Protein AF-A0A974YEZ5-F1 (afdb_monomer_lite)

Sequence (78 aa):
MTEKNTQVDGRLTDRPRGRPAGKACTDLSEEEIERLRAGNILYGREGTVKFFQVDTRTRENGFFFELVERRGYRALVQ

Foldseek 3Di:
DDDDDDDDDPDDDPDDPPDPPPDDPPPDDPVRVVVCVVVVWDWDDDDPKIKTWDWDPQDPPRDTDIDIDIDPDDDPDD

Radius of gyration: 15.52 Å; chains: 1; bounding box: 40×40×34 Å

pLDDT: mean 71.9, std 23.03, range [32.03, 94.81]

Secondary structure (DSSP, 8-state):
--PPP---SS----S---S------TT--HHHHHHHHHTT-EEEEETTEEEEEEEPPP-GGG---EEEEEES------

Structure (mmCIF, N/CA/C/O backbone):
data_AF-A0A974YEZ5-F1
#
_entry.id   AF-A0A974YEZ5-F1
#
loop_
_atom_site.group_PDB
_atom_site.id
_atom_site.type_symbol
_atom_site.label_atom_id
_atom_site.label_alt_id
_atom_site.label_comp_id
_atom_site.label_asym_id
_atom_site.label_entity_id
_atom_site.label_seq_id
_atom_site.pdbx_PDB_ins_code
_atom_site.Cartn_x
_atom_site.Car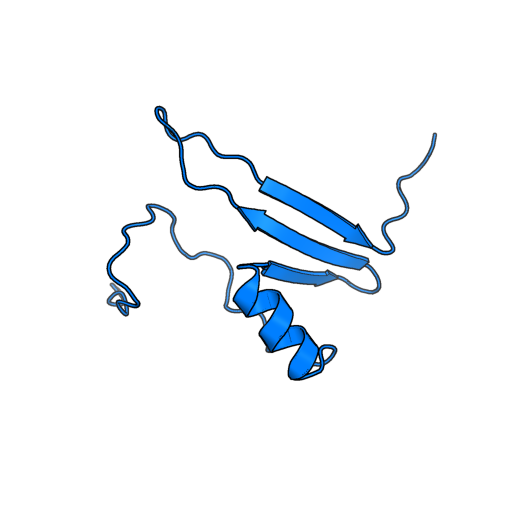tn_y
_atom_site.Cartn_z
_atom_site.occupancy
_atom_site.B_iso_or_equiv
_atom_site.auth_seq_id
_atom_site.auth_comp_id
_atom_site.auth_asym_id
_atom_site.auth_atom_id
_atom_site.pdbx_PDB_model_num
ATOM 1 N N . MET A 1 1 ? 28.708 1.479 8.980 1.00 32.03 1 MET A N 1
ATOM 2 C CA . MET A 1 1 ? 28.205 0.391 9.843 1.00 32.03 1 MET A CA 1
ATOM 3 C C . MET A 1 1 ? 27.213 -0.390 8.999 1.00 32.03 1 MET A C 1
ATOM 5 O O . MET A 1 1 ? 26.173 0.147 8.653 1.00 32.03 1 MET A O 1
ATOM 9 N N . THR A 1 2 ? 27.629 -1.552 8.501 1.00 33.88 2 THR A N 1
ATOM 10 C CA . THR A 1 2 ? 26.902 -2.325 7.484 1.00 33.88 2 THR A CA 1
ATOM 11 C C . THR A 1 2 ? 26.027 -3.349 8.193 1.00 33.88 2 THR A C 1
ATOM 13 O O . THR A 1 2 ? 26.550 -4.330 8.719 1.00 33.88 2 THR A O 1
ATOM 16 N N . GLU A 1 3 ? 24.716 -3.121 8.244 1.00 33.88 3 GLU A N 1
ATOM 17 C CA . GLU A 1 3 ? 23.778 -4.126 8.747 1.00 33.88 3 GLU A CA 1
ATOM 18 C C . GLU A 1 3 ? 23.468 -5.155 7.659 1.00 33.88 3 GLU A C 1
ATOM 20 O O . GLU A 1 3 ? 23.164 -4.831 6.510 1.00 33.88 3 GLU A O 1
ATOM 25 N N . LYS A 1 4 ? 23.637 -6.424 8.034 1.00 33.12 4 LYS A N 1
ATO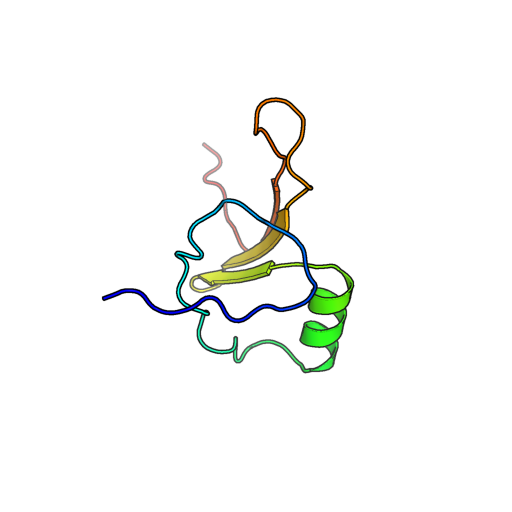M 26 C CA . LYS A 1 4 ? 23.505 -7.586 7.163 1.00 33.12 4 LYS A CA 1
ATOM 27 C C . LYS A 1 4 ? 22.033 -7.826 6.830 1.00 33.12 4 LYS A C 1
ATOM 29 O O . LYS A 1 4 ? 21.189 -7.907 7.716 1.00 33.12 4 LYS A O 1
ATOM 34 N N . ASN A 1 5 ? 21.757 -7.979 5.538 1.00 35.19 5 ASN A N 1
ATOM 35 C CA . ASN A 1 5 ? 20.459 -8.358 4.994 1.00 35.19 5 ASN A CA 1
ATOM 36 C C . ASN A 1 5 ? 19.956 -9.675 5.605 1.00 35.19 5 ASN A C 1
ATOM 38 O O . ASN A 1 5 ? 20.526 -10.733 5.344 1.00 35.19 5 ASN A O 1
ATOM 42 N N . THR A 1 6 ? 18.840 -9.634 6.336 1.00 38.34 6 THR A N 1
ATOM 43 C CA . THR A 1 6 ? 18.027 -10.835 6.555 1.00 38.34 6 THR A CA 1
ATOM 44 C C . THR A 1 6 ? 17.354 -11.207 5.241 1.00 38.34 6 THR A C 1
ATOM 46 O O . THR A 1 6 ? 16.548 -10.443 4.697 1.00 38.34 6 THR A O 1
ATOM 49 N N . GLN A 1 7 ? 17.734 -12.380 4.747 1.00 32.88 7 GLN A N 1
ATOM 50 C CA . GLN A 1 7 ? 17.157 -13.087 3.617 1.00 32.88 7 GLN A CA 1
ATOM 51 C C . GLN A 1 7 ? 15.779 -13.626 4.004 1.00 32.88 7 GLN A C 1
ATOM 53 O O . GLN A 1 7 ? 15.662 -14.421 4.932 1.00 32.88 7 GLN A O 1
ATOM 58 N N . VAL A 1 8 ? 14.744 -13.215 3.274 1.00 41.47 8 VAL A N 1
ATOM 59 C CA . VAL A 1 8 ? 13.461 -13.919 3.255 1.00 41.47 8 VAL A CA 1
ATOM 60 C C . VAL A 1 8 ? 13.125 -14.153 1.783 1.00 41.47 8 VAL A C 1
ATOM 62 O O . VAL A 1 8 ? 12.932 -13.204 1.032 1.00 41.47 8 VAL A O 1
ATOM 65 N N . ASP A 1 9 ? 13.156 -15.422 1.376 1.00 37.03 9 ASP A N 1
ATOM 66 C CA . ASP A 1 9 ? 12.672 -15.935 0.083 1.00 37.03 9 ASP A CA 1
ATOM 67 C C . ASP A 1 9 ? 13.388 -15.473 -1.212 1.00 37.03 9 ASP A C 1
ATOM 69 O O . ASP A 1 9 ? 12.772 -15.261 -2.254 1.00 37.03 9 ASP A O 1
ATOM 73 N N . GLY A 1 10 ? 14.720 -15.337 -1.175 1.00 33.97 10 GLY A N 1
ATOM 74 C CA . GLY A 1 10 ? 15.575 -15.487 -2.369 1.00 33.97 10 GLY A CA 1
ATOM 75 C C . GLY A 1 10 ? 15.368 -14.526 -3.555 1.00 33.97 10 GLY A C 1
ATOM 76 O O . GLY A 1 10 ? 15.925 -14.776 -4.621 1.00 33.97 10 GLY A O 1
ATOM 77 N N . ARG A 1 11 ? 14.608 -13.431 -3.419 1.00 39.59 11 ARG A N 1
ATOM 78 C CA . ARG A 1 11 ? 14.400 -12.448 -4.498 1.00 39.59 11 ARG A CA 1
ATOM 79 C C . ARG A 1 11 ? 15.137 -11.144 -4.223 1.00 39.59 11 ARG A C 1
ATOM 81 O O . ARG A 1 11 ? 14.859 -10.443 -3.254 1.00 39.59 11 ARG A O 1
ATOM 88 N N . LEU A 1 12 ? 16.067 -10.822 -5.118 1.00 37.72 12 LEU A N 1
ATOM 89 C CA . LEU A 1 12 ? 16.770 -9.547 -5.174 1.00 37.72 12 LEU A CA 1
ATOM 90 C C . LEU A 1 12 ? 15.764 -8.448 -5.558 1.00 37.72 12 LEU A C 1
ATOM 92 O O . LEU A 1 12 ? 15.207 -8.470 -6.655 1.00 37.72 12 LEU A O 1
ATOM 96 N N . THR A 1 13 ? 15.512 -7.495 -4.664 1.00 46.81 13 THR A N 1
ATOM 97 C CA . THR A 1 13 ? 14.870 -6.225 -5.025 1.00 46.81 13 THR A CA 1
ATOM 98 C C . THR A 1 13 ? 15.854 -5.104 -4.717 1.00 46.81 13 THR A C 1
ATOM 100 O O . THR A 1 13 ? 16.137 -4.846 -3.547 1.00 46.81 13 THR A O 1
ATOM 103 N N . ASP A 1 14 ? 16.370 -4.445 -5.755 1.00 39.41 14 ASP A N 1
ATOM 104 C CA . ASP A 1 14 ? 17.331 -3.333 -5.679 1.00 39.41 14 ASP A CA 1
ATOM 105 C C . ASP A 1 14 ? 16.686 -2.020 -5.203 1.00 39.41 14 ASP A C 1
ATOM 107 O O . ASP A 1 14 ? 16.773 -0.982 -5.857 1.00 39.41 14 ASP A O 1
ATOM 111 N N . ARG A 1 15 ? 16.028 -2.022 -4.038 1.00 49.06 15 ARG A N 1
ATOM 112 C CA . ARG A 1 15 ? 15.728 -0.768 -3.337 1.00 49.06 15 ARG A CA 1
ATOM 113 C C . ARG A 1 15 ? 16.228 -0.806 -1.898 1.00 49.06 15 ARG A C 1
ATOM 115 O O . ARG A 1 15 ? 15.971 -1.786 -1.194 1.00 49.06 15 ARG A O 1
ATOM 122 N N . PRO A 1 16 ? 16.897 0.264 -1.420 1.00 38.12 16 PRO A N 1
ATOM 123 C CA . PRO A 1 16 ? 17.131 0.426 0.005 1.00 38.12 16 PRO A CA 1
ATOM 124 C C . PRO A 1 16 ? 15.764 0.409 0.693 1.00 38.12 16 PRO A C 1
ATOM 126 O O . PRO A 1 16 ? 14.890 1.213 0.362 1.00 38.12 16 PRO A O 1
ATOM 129 N N . ARG A 1 17 ? 15.559 -0.539 1.616 1.00 56.84 17 ARG A N 1
ATOM 130 C CA . ARG A 1 17 ? 14.374 -0.622 2.484 1.00 56.84 17 ARG A CA 1
ATOM 131 C C . ARG A 1 17 ? 14.381 0.571 3.447 1.00 56.84 17 ARG A C 1
ATOM 133 O O . ARG A 1 17 ? 14.681 0.443 4.624 1.00 56.84 17 ARG A O 1
ATOM 140 N N . GLY A 1 18 ? 14.109 1.752 2.904 1.00 38.56 18 GLY A N 1
ATOM 141 C CA . GLY A 1 18 ? 14.061 3.038 3.583 1.00 38.56 18 GLY A CA 1
ATOM 142 C C . GLY A 1 18 ? 12.627 3.508 3.779 1.00 38.56 18 GLY A C 1
ATOM 143 O O . GLY A 1 18 ? 12.283 4.626 3.418 1.00 38.56 18 GLY A O 1
ATOM 144 N N . ARG A 1 19 ? 11.769 2.658 4.339 1.00 45.91 19 ARG A N 1
ATOM 145 C CA . ARG A 1 19 ? 10.670 3.139 5.177 1.00 45.91 19 ARG A CA 1
ATOM 146 C C . ARG A 1 19 ? 10.822 2.359 6.480 1.00 45.91 19 ARG A C 1
ATOM 148 O O . ARG A 1 19 ? 10.883 1.130 6.393 1.00 45.91 19 ARG A O 1
ATOM 155 N N . PRO A 1 20 ? 10.983 3.014 7.648 1.00 39.56 20 PRO A N 1
ATOM 156 C CA . PRO A 1 20 ? 11.013 2.282 8.909 1.00 39.56 20 PRO A CA 1
ATOM 157 C C . PRO A 1 20 ? 9.801 1.357 8.923 1.00 39.56 20 PRO A C 1
ATOM 159 O O . PRO A 1 20 ? 8.730 1.779 8.475 1.00 39.56 20 PRO A O 1
ATOM 162 N N . ALA A 1 21 ? 9.981 0.104 9.356 1.00 46.59 21 ALA A N 1
ATOM 163 C CA . ALA A 1 21 ? 8.862 -0.800 9.574 1.00 46.59 21 ALA A CA 1
ATOM 164 C C . ALA A 1 21 ? 7.847 -0.027 10.418 1.00 46.59 21 ALA A C 1
ATOM 166 O O . ALA A 1 21 ? 8.117 0.305 11.574 1.00 46.59 21 ALA A O 1
ATOM 167 N N . GLY A 1 22 ? 6.754 0.397 9.778 1.00 43.28 22 GLY A N 1
ATOM 168 C CA . GLY A 1 22 ? 5.748 1.207 10.434 1.00 43.28 22 GLY A CA 1
ATOM 169 C C . GLY A 1 22 ? 5.294 0.431 11.655 1.00 43.28 22 GLY A C 1
ATOM 170 O O . GLY A 1 22 ? 5.065 -0.777 11.561 1.00 43.28 22 GLY A O 1
ATOM 171 N N . LYS A 1 23 ? 5.230 1.111 12.803 1.00 43.97 23 LYS A N 1
ATOM 172 C CA . LYS A 1 23 ? 4.601 0.605 14.026 1.00 43.97 23 LYS A CA 1
ATOM 173 C C . LYS A 1 23 ? 3.373 -0.221 13.630 1.00 43.97 23 LYS A C 1
ATOM 175 O O . LYS A 1 23 ? 2.573 0.282 12.841 1.00 43.97 23 LYS A O 1
ATOM 180 N N . ALA A 1 24 ? 3.262 -1.457 14.130 1.00 51.81 24 ALA A N 1
ATOM 181 C CA . ALA A 1 24 ? 2.136 -2.342 13.831 1.00 51.81 24 ALA A CA 1
ATOM 182 C C . ALA A 1 24 ? 0.835 -1.527 13.874 1.00 51.81 24 ALA A C 1
ATOM 184 O O . ALA A 1 24 ? 0.543 -0.889 14.890 1.00 51.81 24 ALA A O 1
ATOM 185 N N . CYS A 1 25 ? 0.144 -1.442 12.734 1.00 58.03 25 CYS A N 1
ATOM 186 C CA . CYS A 1 25 ? -1.049 -0.617 12.602 1.00 58.03 25 CYS A CA 1
ATOM 187 C C . CYS A 1 25 ? -2.111 -1.176 13.544 1.00 58.03 25 CYS A C 1
ATOM 189 O O . CYS A 1 25 ? -2.646 -2.255 13.314 1.00 58.03 25 CYS A O 1
ATOM 191 N N . THR A 1 26 ? -2.379 -0.462 14.636 1.00 63.41 26 THR A N 1
ATOM 192 C CA . THR A 1 26 ? -3.282 -0.895 15.713 1.00 63.41 26 THR A CA 1
ATOM 193 C C . THR A 1 26 ? -4.757 -0.859 15.306 1.00 63.41 26 THR A C 1
ATOM 195 O O . THR A 1 26 ? -5.629 -1.011 16.152 1.00 63.41 26 THR A O 1
ATOM 198 N N . ASP A 1 27 ? -5.049 -0.569 14.040 1.00 79.25 27 ASP A N 1
ATOM 199 C CA . ASP A 1 27 ? -6.386 -0.371 13.491 1.00 79.25 27 ASP A CA 1
ATOM 200 C C . ASP A 1 27 ? -6.793 -1.435 12.465 1.00 79.25 27 ASP A C 1
ATOM 202 O O . ASP A 1 27 ? -7.797 -1.247 11.778 1.00 79.25 27 ASP A O 1
ATOM 206 N N . LEU A 1 28 ? -6.030 -2.528 12.369 1.00 86.56 28 LEU A N 1
ATOM 207 C CA . LEU A 1 28 ? -6.372 -3.702 11.574 1.00 86.56 28 LEU A CA 1
ATOM 208 C C . LEU A 1 28 ? -6.605 -4.908 12.485 1.00 86.56 28 LEU A C 1
ATOM 210 O O . LEU A 1 28 ? -5.818 -5.177 13.394 1.00 86.56 28 LEU A O 1
ATOM 214 N N . SER A 1 29 ? -7.672 -5.648 12.210 1.00 91.31 29 SER A N 1
ATOM 215 C CA . SER A 1 29 ? -7.881 -6.994 12.740 1.00 91.31 29 SER A CA 1
ATOM 216 C C . SER A 1 29 ? -6.881 -7.987 12.143 1.00 91.31 29 SER A C 1
ATOM 218 O O . SER A 1 29 ? -6.299 -7.756 11.082 1.00 91.31 29 SER A O 1
ATOM 220 N N . GLU A 1 30 ? -6.701 -9.128 12.804 1.00 90.56 30 GLU A N 1
ATOM 221 C CA . GLU A 1 30 ? -5.822 -10.194 12.312 1.00 90.56 30 GLU A CA 1
ATOM 222 C C . GLU A 1 30 ? -6.271 -10.722 10.941 1.00 90.56 30 GLU A C 1
A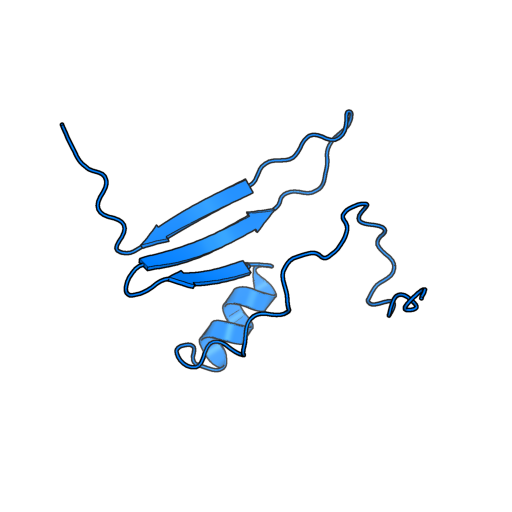TOM 224 O O . GLU A 1 30 ? -5.454 -10.855 10.033 1.00 90.56 30 GLU A O 1
ATOM 229 N N . GLU A 1 31 ? -7.582 -10.872 10.735 1.00 93.06 31 GLU A N 1
ATOM 230 C CA . GLU A 1 31 ? -8.155 -11.257 9.440 1.00 93.06 31 GLU A CA 1
ATOM 231 C C . GLU A 1 31 ? -7.835 -10.227 8.338 1.00 93.06 31 GLU A C 1
ATOM 233 O O . GLU A 1 31 ? -7.507 -10.581 7.204 1.00 93.06 31 GLU A O 1
ATOM 238 N N . GLU A 1 32 ? -7.883 -8.928 8.650 1.00 91.56 32 GLU A N 1
ATOM 239 C CA . GLU A 1 32 ? -7.484 -7.882 7.703 1.00 91.56 32 GLU A CA 1
ATOM 240 C C . GLU A 1 32 ? -5.997 -7.965 7.355 1.00 91.56 32 GLU A C 1
ATOM 242 O O . GLU A 1 32 ? -5.642 -7.841 6.181 1.00 91.56 32 GLU A O 1
ATOM 247 N N . ILE A 1 33 ? -5.135 -8.208 8.344 1.00 90.56 33 ILE A N 1
ATOM 248 C CA . ILE A 1 33 ? -3.692 -8.372 8.132 1.00 90.56 33 ILE A CA 1
ATOM 249 C C . ILE A 1 33 ? -3.419 -9.575 7.223 1.00 90.56 33 ILE A C 1
ATOM 251 O O . ILE A 1 33 ? -2.611 -9.469 6.297 1.00 90.56 33 ILE A O 1
ATOM 255 N N . GLU A 1 34 ? -4.102 -10.698 7.444 1.00 93.50 34 GLU A N 1
ATOM 256 C CA . GLU A 1 34 ? -3.967 -11.897 6.616 1.00 93.50 34 GLU A CA 1
ATOM 257 C C . GLU A 1 34 ? -4.398 -11.650 5.170 1.00 93.50 34 GLU A C 1
ATOM 259 O O . GLU A 1 34 ? -3.659 -11.995 4.244 1.00 93.50 34 GLU A O 1
ATOM 264 N N . ARG A 1 35 ? -5.536 -10.977 4.951 1.00 94.12 35 ARG A N 1
ATOM 265 C CA . ARG A 1 35 ? -5.996 -10.620 3.598 1.00 94.12 35 ARG A CA 1
ATOM 266 C C . ARG A 1 35 ? -5.016 -9.697 2.879 1.00 94.12 35 ARG A C 1
ATOM 268 O O . ARG A 1 35 ? -4.704 -9.923 1.710 1.00 94.12 35 ARG A O 1
ATOM 275 N N . LEU A 1 36 ? -4.506 -8.672 3.565 1.00 92.19 36 LEU A N 1
ATOM 276 C CA . LEU A 1 36 ? -3.522 -7.751 2.988 1.00 92.19 36 LEU A CA 1
ATOM 277 C C . LEU A 1 36 ? -2.216 -8.476 2.650 1.00 92.19 36 LEU A C 1
ATOM 279 O O . LEU A 1 36 ? -1.668 -8.277 1.565 1.00 92.19 36 LEU A O 1
ATOM 283 N N . ARG A 1 37 ? -1.753 -9.371 3.531 1.00 89.25 37 ARG A N 1
ATOM 284 C CA . ARG A 1 37 ? -0.573 -10.208 3.288 1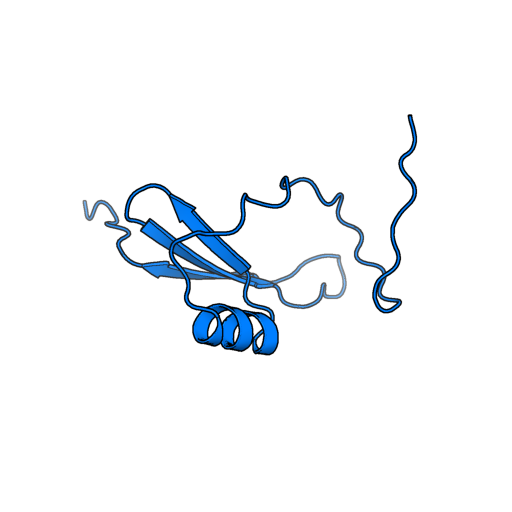.00 89.25 37 ARG A CA 1
ATOM 285 C C . ARG A 1 37 ? -0.771 -11.118 2.077 1.00 89.25 37 ARG A C 1
ATOM 287 O O . ARG A 1 37 ? 0.114 -11.172 1.228 1.00 89.25 37 ARG A O 1
ATOM 294 N N . ALA A 1 38 ? -1.918 -11.791 1.971 1.00 94.81 38 ALA A N 1
ATOM 295 C CA . ALA A 1 38 ? -2.238 -12.660 0.838 1.00 94.81 38 ALA A CA 1
ATOM 296 C C . ALA A 1 38 ? -2.249 -11.896 -0.500 1.00 94.81 38 ALA A C 1
ATOM 298 O O . ALA A 1 38 ? -1.843 -12.440 -1.524 1.00 94.81 38 ALA A O 1
ATOM 299 N N . GLY A 1 39 ? -2.660 -10.624 -0.483 1.00 91.06 39 GLY A N 1
ATOM 300 C CA . GLY A 1 39 ? -2.636 -9.738 -1.648 1.00 91.06 39 GLY A CA 1
ATOM 301 C C . GLY A 1 39 ? -1.303 -9.026 -1.910 1.00 91.06 39 GLY A C 1
ATOM 302 O O . GLY A 1 39 ? -1.219 -8.273 -2.878 1.00 91.06 39 GLY A O 1
ATOM 303 N N . ASN A 1 40 ? -0.279 -9.216 -1.067 1.00 91.62 40 ASN A N 1
ATOM 304 C CA . ASN A 1 40 ? 0.952 -8.412 -1.067 1.00 91.62 40 ASN A CA 1
ATOM 305 C C . ASN A 1 40 ? 0.668 -6.891 -1.045 1.00 91.62 40 ASN A C 1
ATOM 307 O O . ASN A 1 40 ? 1.310 -6.108 -1.748 1.00 91.62 40 ASN A O 1
ATOM 311 N N . ILE A 1 41 ? -0.337 -6.488 -0.260 1.00 92.50 41 ILE A N 1
ATOM 312 C CA . ILE A 1 41 ? -0.803 -5.106 -0.146 1.00 92.50 41 ILE A CA 1
ATOM 313 C C . ILE A 1 41 ? -0.102 -4.432 1.033 1.00 92.50 41 ILE A C 1
ATOM 315 O O . ILE A 1 41 ? -0.178 -4.889 2.175 1.00 92.50 41 ILE A O 1
ATOM 319 N N . LEU A 1 42 ? 0.531 -3.296 0.764 1.00 90.56 42 LEU A N 1
ATOM 320 C CA . LEU A 1 42 ? 1.057 -2.396 1.780 1.00 90.56 42 LEU A CA 1
ATOM 321 C C . LEU A 1 42 ? -0.069 -1.508 2.309 1.00 90.56 42 LEU A C 1
ATOM 323 O O . LEU A 1 42 ? -0.794 -0.886 1.533 1.00 90.56 42 LEU A O 1
ATOM 327 N N . TYR A 1 43 ? -0.183 -1.421 3.631 1.00 90.31 43 TYR A N 1
ATOM 328 C CA . TYR A 1 43 ? -1.124 -0.537 4.306 1.00 90.31 43 TYR A CA 1
ATOM 329 C C . TYR A 1 43 ? -0.394 0.609 5.001 1.00 90.31 43 TYR A C 1
ATOM 331 O O . TYR A 1 43 ? 0.616 0.409 5.678 1.00 90.31 43 TYR A O 1
ATOM 339 N N . GLY A 1 44 ? -0.932 1.814 4.848 1.00 88.00 44 GLY A N 1
ATOM 340 C CA . GLY A 1 44 ? -0.510 2.993 5.586 1.00 88.00 44 GLY A CA 1
ATOM 341 C C . GLY A 1 44 ? -1.708 3.832 5.999 1.00 88.00 44 GLY A C 1
ATOM 342 O O . GLY A 1 44 ? -2.753 3.825 5.349 1.00 88.00 44 GLY A O 1
ATOM 343 N N . ARG A 1 45 ? -1.546 4.595 7.076 1.00 86.19 45 ARG A N 1
ATOM 344 C CA . ARG A 1 45 ? -2.560 5.529 7.549 1.00 86.19 45 ARG A CA 1
ATOM 345 C C . ARG A 1 45 ? -1.917 6.832 7.989 1.00 86.19 45 ARG A C 1
ATOM 347 O O . ARG A 1 45 ? -0.933 6.826 8.723 1.00 86.19 45 ARG A O 1
ATOM 354 N N . GLU A 1 46 ? -2.528 7.934 7.580 1.00 84.81 46 GLU A N 1
ATOM 355 C CA . GLU A 1 46 ? -2.176 9.285 8.005 1.00 84.81 46 GLU A CA 1
ATOM 356 C C . GLU A 1 46 ? -3.458 9.997 8.452 1.00 84.81 46 GLU A C 1
ATOM 358 O O . GLU A 1 46 ? -4.352 10.276 7.652 1.00 84.81 46 GLU A O 1
ATOM 363 N N . GLY A 1 47 ? -3.608 10.219 9.761 1.00 85.75 47 GLY A N 1
ATOM 364 C CA . GLY A 1 47 ? -4.843 10.765 10.330 1.00 85.75 47 GLY A CA 1
ATOM 365 C C . GLY A 1 47 ? -6.056 9.862 10.067 1.00 85.75 47 GLY A C 1
ATOM 366 O O . GLY A 1 47 ? -6.141 8.751 10.595 1.00 85.75 47 GLY A O 1
ATOM 367 N N . THR A 1 48 ? -7.017 10.341 9.274 1.00 84.75 48 THR A N 1
ATOM 368 C CA . THR A 1 48 ? -8.207 9.583 8.836 1.00 84.75 48 THR A CA 1
ATOM 369 C C . THR A 1 48 ? -8.059 8.980 7.438 1.00 84.75 48 THR A C 1
ATOM 371 O O . THR A 1 48 ? -8.928 8.218 7.013 1.00 84.75 48 THR A O 1
ATOM 374 N N . VAL A 1 49 ? -6.969 9.292 6.730 1.00 86.25 49 VAL A N 1
ATOM 375 C CA . VAL A 1 49 ? -6.719 8.823 5.368 1.00 86.25 49 VAL A CA 1
ATOM 376 C C . VAL A 1 49 ? -6.003 7.483 5.419 1.00 86.25 49 VAL A C 1
ATOM 378 O O . VAL A 1 49 ? -4.993 7.326 6.107 1.00 86.25 49 VAL A O 1
ATOM 381 N N . LYS A 1 50 ? -6.530 6.514 4.674 1.00 90.12 50 LYS A N 1
ATOM 382 C CA . LYS A 1 50 ? -5.951 5.177 4.531 1.00 90.12 50 LYS A CA 1
ATOM 383 C C . LYS A 1 50 ? -5.396 4.997 3.125 1.00 90.12 50 LYS A C 1
ATOM 385 O O . LYS A 1 50 ? -6.027 5.417 2.154 1.00 90.12 50 LYS A O 1
ATOM 390 N N . PHE A 1 51 ? -4.248 4.341 3.041 1.00 91.00 51 PHE A N 1
ATOM 391 C CA . PHE A 1 51 ? -3.523 4.049 1.814 1.00 91.00 51 PHE A CA 1
ATOM 392 C C . PHE A 1 51 ? -3.342 2.541 1.692 1.00 91.00 51 PHE A C 1
ATOM 394 O O . PHE A 1 51 ? -2.857 1.900 2.626 1.00 91.00 51 PHE A O 1
ATOM 401 N N . PHE A 1 52 ? -3.709 1.999 0.537 1.00 92.94 52 PHE A N 1
ATOM 402 C CA . PHE A 1 52 ? -3.474 0.608 0.170 1.00 92.94 52 PHE A CA 1
ATOM 403 C C . PHE A 1 52 ? -2.679 0.594 -1.125 1.00 92.94 52 PHE A C 1
ATOM 405 O O . PHE A 1 52 ? -3.083 1.243 -2.088 1.00 92.94 52 PHE A O 1
ATOM 412 N N . GLN A 1 53 ? -1.552 -0.107 -1.137 1.00 93.25 53 GLN A N 1
ATOM 413 C CA . GLN A 1 53 ? -0.600 -0.067 -2.239 1.00 93.25 53 GLN A CA 1
ATOM 414 C C . GLN A 1 53 ? -0.188 -1.474 -2.666 1.00 93.25 53 GLN A C 1
ATOM 416 O O . GLN A 1 53 ? 0.111 -2.316 -1.822 1.00 93.25 53 GLN A O 1
ATOM 421 N N . VAL A 1 54 ? -0.107 -1.701 -3.978 1.00 93.38 54 VAL A N 1
ATOM 422 C CA . VAL A 1 54 ? 0.542 -2.879 -4.567 1.00 93.38 54 VAL A CA 1
ATOM 423 C C . VAL A 1 54 ? 1.559 -2.424 -5.602 1.00 93.38 54 VAL A C 1
ATOM 425 O O . VAL A 1 54 ? 1.215 -1.719 -6.553 1.00 93.38 54 VAL A O 1
ATOM 428 N N . ASP A 1 55 ? 2.795 -2.886 -5.440 1.00 91.25 55 ASP A N 1
ATOM 429 C CA . ASP A 1 55 ? 3.858 -2.685 -6.417 1.00 91.25 55 ASP A CA 1
ATOM 430 C C . ASP A 1 55 ? 3.904 -3.864 -7.389 1.00 91.25 55 ASP A C 1
ATOM 432 O O . ASP A 1 55 ? 3.933 -5.037 -7.003 1.00 91.25 55 ASP A O 1
ATOM 436 N N . THR A 1 56 ? 3.948 -3.555 -8.679 1.00 88.56 56 THR A N 1
ATOM 437 C CA . THR A 1 56 ? 4.279 -4.558 -9.693 1.00 88.56 56 THR A CA 1
ATOM 438 C C . THR A 1 56 ? 5.769 -4.886 -9.650 1.00 88.56 56 THR A C 1
ATOM 440 O O . THR A 1 56 ? 6.596 -4.101 -9.187 1.00 88.56 56 THR A O 1
ATOM 443 N N . ARG A 1 57 ? 6.139 -6.059 -10.175 1.00 88.00 57 ARG A N 1
ATOM 444 C CA . ARG A 1 57 ? 7.553 -6.370 -10.412 1.00 88.00 57 ARG A CA 1
ATOM 445 C C . ARG A 1 57 ? 8.160 -5.333 -11.355 1.00 88.00 57 ARG A C 1
ATOM 447 O O . ARG A 1 57 ? 7.524 -4.956 -12.342 1.00 88.00 57 ARG A O 1
ATOM 454 N N . THR A 1 58 ? 9.407 -4.964 -11.088 1.00 89.31 58 THR A N 1
ATOM 455 C CA . THR A 1 58 ? 10.220 -4.153 -11.992 1.00 89.31 58 THR A CA 1
ATOM 456 C C . THR A 1 58 ? 10.256 -4.782 -13.382 1.00 89.31 58 THR A C 1
ATOM 458 O O . THR A 1 58 ? 10.438 -5.994 -13.529 1.00 89.31 58 THR A O 1
ATOM 461 N N . ARG A 1 59 ? 10.030 -3.956 -14.400 1.00 89.25 59 ARG A N 1
ATOM 462 C CA . ARG A 1 59 ? 10.102 -4.320 -15.814 1.00 89.25 59 ARG A CA 1
ATOM 463 C C . ARG A 1 59 ? 11.490 -4.008 -16.368 1.00 89.25 59 ARG A C 1
ATOM 465 O O . ARG A 1 59 ? 12.340 -3.434 -15.684 1.00 89.25 59 ARG A O 1
ATOM 472 N N . GLU A 1 60 ? 11.713 -4.391 -17.619 1.00 81.75 60 GLU A N 1
ATOM 473 C CA . GLU A 1 60 ? 12.896 -3.973 -18.371 1.00 81.75 60 GLU A CA 1
ATOM 474 C C . GLU A 1 60 ? 13.039 -2.445 -18.296 1.00 81.75 60 GLU A C 1
ATOM 476 O O . GLU A 1 60 ? 12.043 -1.726 -18.298 1.00 81.75 60 GLU A O 1
ATOM 481 N N . ASN A 1 61 ? 14.268 -1.943 -18.181 1.00 84.94 61 ASN A N 1
ATOM 482 C CA . ASN A 1 61 ? 14.582 -0.517 -17.985 1.00 84.94 61 ASN A CA 1
ATOM 483 C C . ASN A 1 61 ? 14.270 0.056 -16.588 1.00 84.94 61 ASN A C 1
ATOM 485 O O . ASN A 1 61 ? 14.350 1.266 -16.394 1.00 84.94 61 ASN A O 1
ATOM 489 N N . GLY A 1 62 ? 13.943 -0.782 -15.600 1.00 85.88 62 GLY A N 1
ATOM 490 C CA . GLY A 1 62 ? 13.866 -0.357 -14.197 1.00 85.88 62 GLY A CA 1
ATOM 491 C C . GLY A 1 62 ? 12.566 0.347 -13.796 1.00 85.88 62 GLY A C 1
ATOM 492 O O . GLY A 1 62 ? 12.429 0.749 -12.641 1.00 85.88 62 GLY A O 1
ATOM 493 N N . PHE A 1 63 ? 11.596 0.478 -14.707 1.00 89.88 63 PHE A N 1
ATOM 494 C CA . PHE A 1 63 ? 10.285 1.042 -14.383 1.00 89.88 63 PHE A CA 1
ATOM 495 C C . PHE A 1 63 ? 9.351 -0.009 -13.769 1.00 89.88 63 PHE A C 1
ATOM 497 O O . PHE A 1 63 ? 9.482 -1.214 -13.997 1.00 89.88 63 PHE A O 1
ATOM 504 N N . PHE A 1 64 ? 8.378 0.452 -12.993 1.00 91.38 64 PHE A N 1
ATOM 505 C CA . PHE A 1 64 ? 7.325 -0.364 -12.400 1.00 91.38 64 PHE A CA 1
ATOM 506 C C . PHE A 1 64 ? 6.062 0.487 -12.246 1.00 91.38 64 PHE A C 1
ATOM 508 O O . PHE A 1 64 ? 6.104 1.713 -12.342 1.00 91.38 64 PHE A O 1
ATOM 515 N N . PHE A 1 65 ? 4.942 -0.180 -12.006 1.00 90.44 65 PHE A N 1
ATOM 516 C CA . PHE A 1 65 ? 3.679 0.449 -11.637 1.00 90.44 65 PHE A CA 1
ATOM 517 C C . PHE A 1 65 ? 3.374 0.224 -10.164 1.00 90.44 65 PHE A C 1
ATOM 519 O O . PHE A 1 65 ? 3.629 -0.862 -9.633 1.00 90.44 65 PHE A O 1
ATOM 526 N N . GLU A 1 66 ? 2.764 1.236 -9.564 1.00 92.31 66 GLU A N 1
ATOM 527 C CA . GLU A 1 66 ? 2.190 1.216 -8.229 1.00 92.31 66 GLU A CA 1
ATOM 528 C C . GLU A 1 66 ? 0.682 1.456 -8.361 1.00 92.31 66 GLU A C 1
ATOM 530 O O . GLU A 1 66 ? 0.255 2.436 -8.978 1.00 92.31 66 GLU A O 1
ATOM 535 N N . LEU A 1 67 ? -0.131 0.554 -7.812 1.00 93.75 67 LEU A N 1
ATOM 536 C CA . LEU A 1 67 ? -1.575 0.743 -7.710 1.00 93.75 67 LEU A CA 1
ATOM 537 C C . LEU A 1 67 ? -1.884 1.224 -6.297 1.00 93.75 67 LEU A C 1
ATOM 539 O O . LEU A 1 67 ? -1.638 0.488 -5.343 1.00 93.75 67 LEU A O 1
ATOM 543 N N . VAL A 1 68 ? -2.426 2.438 -6.175 1.00 93.56 68 VAL A N 1
ATOM 544 C CA . VAL A 1 68 ? -2.739 3.059 -4.881 1.00 93.56 68 VAL A CA 1
ATOM 545 C C . VAL A 1 68 ? -4.230 3.328 -4.758 1.00 93.56 68 VAL A C 1
ATOM 547 O O . VAL A 1 68 ? -4.795 4.097 -5.535 1.00 93.56 68 VAL A O 1
ATOM 550 N N . GLU A 1 69 ? -4.851 2.773 -3.721 1.00 93.50 69 GLU A N 1
ATOM 551 C CA . GLU A 1 69 ? -6.178 3.175 -3.268 1.00 93.50 69 GLU A CA 1
ATOM 552 C C . GLU A 1 69 ? -6.047 4.124 -2.070 1.00 93.50 69 GLU A C 1
ATOM 554 O O . GLU A 1 69 ? -5.398 3.807 -1.069 1.00 93.50 69 GLU A O 1
ATOM 559 N N . ARG A 1 70 ? -6.687 5.294 -2.160 1.00 92.75 70 ARG A N 1
ATOM 560 C CA . ARG A 1 70 ? -6.778 6.265 -1.063 1.00 92.75 70 ARG A CA 1
ATOM 561 C C . ARG A 1 70 ? -8.214 6.339 -0.572 1.00 92.75 70 ARG A C 1
ATOM 563 O O . ARG A 1 70 ? -9.097 6.759 -1.314 1.00 92.75 70 ARG A O 1
ATOM 570 N N . ARG A 1 71 ? -8.450 5.990 0.692 1.00 90.56 71 ARG A N 1
ATOM 571 C CA . ARG A 1 71 ? -9.770 6.117 1.332 1.00 90.56 71 ARG A CA 1
ATOM 572 C C . ARG A 1 71 ? -9.776 7.293 2.294 1.00 90.56 71 ARG A C 1
ATOM 574 O O . ARG A 1 71 ? -8.820 7.485 3.040 1.00 90.56 71 ARG A O 1
ATOM 581 N N . GLY A 1 72 ? -10.856 8.072 2.280 1.00 83.75 72 GLY A N 1
ATOM 582 C CA . GLY A 1 72 ? -10.979 9.280 3.105 1.00 83.75 72 GLY A CA 1
ATOM 583 C C . GLY A 1 72 ? -10.151 10.468 2.604 1.00 83.75 72 GLY A C 1
ATOM 584 O O . GLY A 1 72 ? -10.095 11.497 3.271 1.00 83.75 72 GLY A O 1
ATOM 585 N N . TYR A 1 73 ? -9.526 10.352 1.429 1.00 76.25 73 TYR A N 1
ATOM 586 C CA . TYR A 1 73 ? -8.821 11.458 0.796 1.00 76.25 73 TYR A CA 1
ATOM 587 C C . TYR A 1 73 ? -9.822 12.391 0.106 1.00 76.25 73 TYR A C 1
ATOM 589 O O . TYR A 1 73 ? -10.474 12.010 -0.864 1.00 76.25 73 TYR A O 1
ATOM 597 N N . ARG A 1 74 ? -9.943 13.624 0.604 1.00 77.00 74 ARG A N 1
ATOM 598 C CA . ARG A 1 74 ? -10.631 14.712 -0.099 1.00 77.00 74 ARG A CA 1
ATOM 599 C C . ARG A 1 74 ? -9.625 15.390 -1.023 1.00 77.00 74 ARG A C 1
ATOM 601 O O . ARG A 1 74 ? -8.772 16.136 -0.551 1.00 77.00 74 ARG A O 1
ATOM 608 N N . ALA A 1 75 ? -9.730 15.142 -2.326 1.00 66.44 75 ALA A N 1
ATOM 609 C CA . ALA A 1 75 ? -9.108 16.034 -3.294 1.00 66.44 75 ALA A CA 1
ATOM 610 C C . ALA A 1 75 ? -9.786 17.409 -3.178 1.00 66.44 75 ALA A C 1
ATOM 612 O O . ALA A 1 75 ? -11.012 17.485 -3.054 1.00 66.44 75 ALA A O 1
ATOM 613 N N . LEU A 1 76 ? -9.004 18.490 -3.184 1.00 63.31 76 LEU A N 1
ATOM 614 C CA . LEU A 1 76 ? -9.557 19.822 -3.409 1.00 63.31 76 LEU A CA 1
ATOM 615 C C . LEU A 1 76 ? -10.080 19.833 -4.847 1.00 63.31 76 LEU A C 1
ATOM 617 O O . LEU A 1 76 ? -9.292 19.861 -5.788 1.00 63.31 76 LEU A O 1
ATOM 621 N N .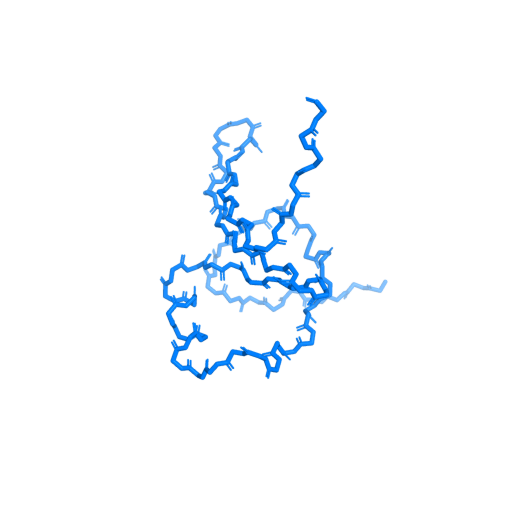 VAL A 1 77 ? -11.397 19.733 -5.012 1.00 59.31 77 VAL A N 1
ATOM 622 C CA . VAL A 1 77 ? -12.041 20.070 -6.281 1.00 59.31 77 VAL A CA 1
ATOM 623 C C . VAL A 1 77 ? -12.029 21.596 -6.338 1.00 59.31 77 VAL A C 1
ATOM 625 O O . VAL A 1 77 ? -12.654 22.232 -5.488 1.00 59.31 77 VAL A O 1
ATOM 628 N N . GLN A 1 78 ? -11.224 22.159 -7.241 1.00 45.62 78 GLN A N 1
ATOM 629 C CA . GLN A 1 78 ? -11.303 23.570 -7.625 1.00 45.62 78 GLN A CA 1
ATOM 630 C C . GLN A 1 78 ? -12.387 23.749 -8.682 1.00 45.62 78 GLN A C 1
ATOM 632 O O . GLN A 1 78 ? -12.508 22.844 -9.539 1.00 45.62 78 GLN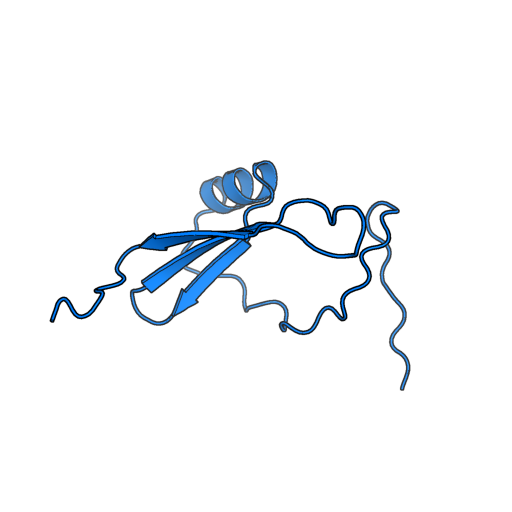 A O 1
#